Protein AF-A0A239F6G4-F1 (afdb_monomer_lite)

Organism: NCBI:txid1610492

Foldseek 3Di:
DDPLDPPDWFLFQPDPVSVVVVVVVVVVSVVVVQKDWDDDVDDVQQPVLHDKTWIAGPPPRWIWIWHDDDDVRGTTIHTPVVSSVSSVVVVVVVVVVVVVVVVVVVVVVVVVVVVVVVVVD

Structure (mmCIF, N/CA/C/O backbone):
data_AF-A0A239F6G4-F1
#
_entry.id   AF-A0A239F6G4-F1
#
loop_
_atom_site.group_PDB
_atom_site.id
_atom_site.type_symbol
_atom_site.label_atom_id
_atom_site.label_alt_id
_atom_site.label_comp_id
_atom_site.label_asym_id
_atom_site.label_entity_id
_atom_site.label_seq_id
_atom_site.pdbx_PDB_ins_code
_atom_site.Cartn_x
_atom_site.Cartn_y
_atom_site.Cartn_z
_atom_site.occupancy
_atom_site.B_iso_or_equiv
_atom_site.auth_seq_id
_atom_site.auth_comp_id
_atom_site.auth_asym_id
_atom_site.auth_atom_id
_atom_site.pdbx_PDB_model_num
ATOM 1 N N . MET A 1 1 ? -0.943 -13.081 16.280 1.00 58.16 1 MET A N 1
ATOM 2 C CA . MET A 1 1 ? -2.009 -12.532 15.409 1.00 58.16 1 MET A CA 1
ATOM 3 C C . MET A 1 1 ? -3.093 -11.928 16.298 1.00 58.16 1 MET A C 1
ATOM 5 O O . MET A 1 1 ? -3.631 -12.641 17.131 1.00 58.16 1 MET A O 1
ATOM 9 N N . CYS A 1 2 ? -3.349 -10.617 16.212 1.00 75.12 2 CYS A N 1
ATOM 10 C CA . CYS A 1 2 ? -4.294 -9.909 17.093 1.00 75.12 2 CYS A CA 1
ATOM 11 C C . CYS A 1 2 ? -5.731 -9.978 16.557 1.00 75.12 2 CYS A C 1
ATOM 13 O O . CYS A 1 2 ? -5.999 -9.405 15.502 1.00 75.12 2 CYS A O 1
ATOM 15 N N . GLN A 1 3 ? -6.661 -10.644 17.248 1.00 77.06 3 GLN A N 1
ATOM 16 C CA . GLN A 1 3 ? -8.046 -10.836 16.771 1.00 77.06 3 GLN A CA 1
ATOM 17 C C . GLN A 1 3 ? -8.816 -9.523 16.534 1.00 77.06 3 GLN A C 1
ATOM 19 O O . GLN A 1 3 ? -9.751 -9.486 15.739 1.00 77.06 3 GLN A O 1
ATOM 24 N N . HIS A 1 4 ? -8.388 -8.427 17.162 1.00 77.00 4 HIS A N 1
ATOM 25 C CA . HIS A 1 4 ? -8.989 -7.105 16.977 1.00 77.00 4 HIS A CA 1
ATOM 26 C C . HIS A 1 4 ? -8.508 -6.390 15.705 1.00 77.00 4 HIS A C 1
ATOM 28 O O . HIS A 1 4 ? -9.184 -5.486 15.207 1.00 77.00 4 HIS A O 1
ATOM 34 N N . CYS A 1 5 ? -7.377 -6.811 15.129 1.00 80.44 5 CYS A N 1
ATOM 35 C CA . CYS A 1 5 ? -6.897 -6.256 13.870 1.00 80.44 5 CYS A CA 1
ATOM 36 C C . CYS A 1 5 ? -7.728 -6.752 12.686 1.00 80.44 5 CYS A C 1
ATOM 38 O O . CYS A 1 5 ? -8.159 -7.902 12.640 1.00 80.44 5 CYS A O 1
ATOM 40 N N . ILE A 1 6 ? -7.903 -5.908 11.671 1.00 78.12 6 ILE A N 1
ATOM 41 C CA . ILE A 1 6 ? -8.286 -6.374 10.339 1.00 78.12 6 ILE A CA 1
ATOM 42 C C . ILE A 1 6 ? -7.052 -7.054 9.737 1.00 78.12 6 ILE A C 1
ATOM 44 O O . ILE A 1 6 ? -6.228 -6.425 9.084 1.00 78.12 6 ILE A O 1
ATOM 48 N N . GLN A 1 7 ? -6.891 -8.348 10.022 1.00 67.38 7 GLN A N 1
ATOM 49 C CA . GLN A 1 7 ? -5.731 -9.158 9.630 1.00 67.38 7 GLN A CA 1
ATOM 50 C C . GLN A 1 7 ? -5.751 -9.538 8.140 1.00 67.38 7 GLN A C 1
ATOM 52 O O . GLN A 1 7 ? -5.626 -10.704 7.772 1.00 67.38 7 GLN A O 1
ATOM 57 N N . LYS A 1 8 ? -5.934 -8.562 7.255 1.00 76.56 8 LYS A N 1
ATOM 58 C CA . LYS A 1 8 ? -5.785 -8.760 5.815 1.00 76.56 8 LYS A CA 1
ATOM 59 C C . LYS A 1 8 ? -4.672 -7.853 5.328 1.00 76.56 8 LYS A C 1
ATOM 61 O O . LYS A 1 8 ? -4.841 -6.642 5.265 1.00 76.56 8 LYS A O 1
ATOM 66 N N . HIS A 1 9 ? -3.537 -8.454 4.977 1.00 89.69 9 HIS A N 1
ATOM 67 C CA . HIS A 1 9 ? -2.526 -7.767 4.184 1.00 89.69 9 HIS A CA 1
ATOM 68 C C . HIS A 1 9 ? -3.101 -7.561 2.787 1.00 89.69 9 HIS A C 1
ATOM 70 O O . HIS A 1 9 ? -3.279 -8.514 2.028 1.00 89.69 9 HIS A O 1
ATOM 76 N N . ILE A 1 10 ? -3.416 -6.317 2.453 1.00 92.69 10 ILE A N 1
ATOM 77 C CA . ILE A 1 10 ? -3.958 -5.955 1.151 1.00 92.69 10 ILE A CA 1
ATOM 78 C C . ILE A 1 10 ? -2.860 -5.211 0.414 1.00 92.69 10 ILE A C 1
ATOM 80 O O . ILE A 1 10 ? -2.708 -4.013 0.581 1.00 92.69 10 ILE A O 1
ATOM 84 N N . TYR A 1 11 ? -2.086 -5.904 -0.417 1.00 90.69 11 TYR A N 1
ATOM 85 C CA . TYR A 1 11 ? -1.042 -5.262 -1.231 1.00 90.69 11 TYR A CA 1
ATOM 86 C C . TYR A 1 11 ? -1.608 -4.426 -2.390 1.00 90.69 11 TYR A C 1
ATOM 88 O O . TYR A 1 11 ? -0.915 -3.564 -2.933 1.00 90.69 11 TYR A O 1
ATOM 96 N N . LYS A 1 12 ? -2.845 -4.723 -2.808 1.00 91.38 12 LYS A N 1
ATOM 97 C CA . LYS A 1 12 ? -3.537 -4.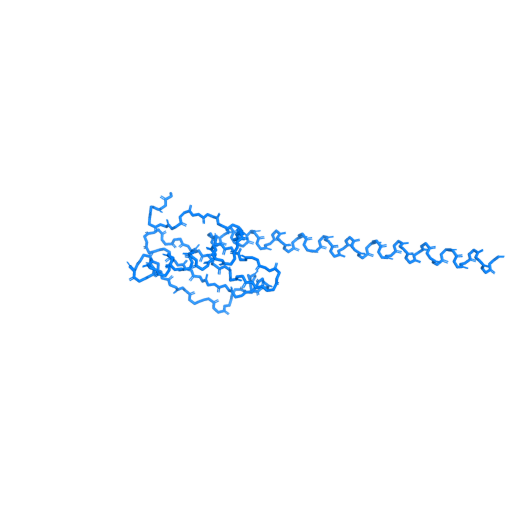069 -3.920 1.00 91.38 12 LYS A CA 1
ATOM 98 C C . LYS A 1 12 ? -5.044 -4.265 -3.783 1.00 91.38 12 LYS A C 1
ATOM 100 O O . LYS A 1 12 ? -5.494 -5.410 -3.721 1.00 91.38 12 LYS A O 1
ATOM 105 N N . PHE A 1 13 ? -5.824 -3.189 -3.804 1.00 92.06 13 PHE A N 1
ATOM 106 C CA . PHE A 1 13 ? -7.280 -3.308 -3.928 1.00 92.06 13 PHE A CA 1
ATOM 107 C C . PHE A 1 13 ? -7.655 -3.718 -5.361 1.00 92.06 13 PHE A C 1
ATOM 109 O O . PHE A 1 13 ? -7.022 -3.283 -6.335 1.00 92.06 13 PHE A O 1
ATOM 116 N N . LYS A 1 14 ? -8.647 -4.607 -5.523 1.00 91.31 14 LYS A N 1
ATOM 117 C CA . LYS A 1 14 ? -9.025 -5.082 -6.866 1.00 91.31 14 LYS A CA 1
ATOM 118 C C . LYS A 1 14 ? -9.780 -3.998 -7.623 1.00 91.31 14 LYS A C 1
ATOM 120 O O . LYS A 1 14 ? -9.488 -3.785 -8.801 1.00 91.31 14 LYS A O 1
ATOM 125 N N . SER A 1 15 ? -10.675 -3.305 -6.925 1.00 91.12 15 SER A N 1
ATOM 126 C CA . SER A 1 15 ? -11.537 -2.243 -7.432 1.00 91.12 15 SER A CA 1
ATOM 127 C C . SER A 1 15 ? -11.551 -1.040 -6.475 1.00 91.12 15 SER A C 1
ATOM 129 O O . SER A 1 15 ? -11.066 -1.127 -5.346 1.00 91.12 15 SER A O 1
ATOM 131 N N . HIS A 1 16 ? -12.110 0.086 -6.925 1.00 89.38 16 HIS A N 1
ATOM 132 C CA . HIS A 1 16 ? -12.372 1.233 -6.050 1.00 89.38 16 HIS A CA 1
ATOM 133 C C . HIS A 1 16 ? -13.435 0.902 -4.988 1.00 89.38 16 HIS A C 1
ATOM 135 O O . HIS A 1 16 ? -13.267 1.245 -3.824 1.00 89.38 16 HIS A O 1
ATOM 141 N N . GLN A 1 17 ? -14.460 0.135 -5.364 1.00 92.50 17 GLN A N 1
ATOM 142 C CA . GLN A 1 17 ? -15.518 -0.312 -4.458 1.00 92.50 17 GLN A CA 1
ATOM 143 C C . GLN A 1 17 ? -14.980 -1.190 -3.316 1.00 92.50 17 GLN A C 1
ATOM 145 O O . GLN A 1 17 ? -15.426 -1.065 -2.176 1.00 92.50 17 GLN A O 1
ATOM 150 N N . ASP A 1 18 ? -13.983 -2.039 -3.591 1.00 91.81 18 ASP A N 1
ATOM 151 C CA . ASP A 1 18 ? -13.306 -2.842 -2.564 1.00 91.81 18 ASP A CA 1
ATOM 152 C C . ASP A 1 18 ? -12.599 -1.944 -1.540 1.00 91.81 18 ASP A C 1
ATOM 154 O O . ASP A 1 18 ? -12.592 -2.247 -0.348 1.00 91.81 18 ASP A O 1
ATOM 158 N N . PHE A 1 19 ? -11.989 -0.851 -2.009 1.00 92.62 19 PHE A N 1
ATOM 159 C CA . PHE A 1 19 ? -11.323 0.122 -1.149 1.00 92.62 19 PHE A CA 1
ATOM 160 C C . PHE A 1 19 ? -12.328 0.879 -0.279 1.00 92.62 19 PHE A C 1
ATOM 162 O O . PHE A 1 19 ? -12.116 0.969 0.926 1.00 92.62 19 PHE A O 1
ATOM 169 N N . GLU A 1 20 ? -13.428 1.372 -0.850 1.00 92.19 20 GLU A N 1
ATOM 170 C CA . GLU A 1 20 ? -14.465 2.074 -0.081 1.00 92.19 20 GLU A CA 1
ATOM 171 C C . GLU A 1 20 ? -15.112 1.161 0.963 1.00 92.19 20 GLU A C 1
ATOM 173 O O . GLU A 1 20 ? -15.210 1.524 2.133 1.00 92.19 20 GLU A O 1
ATOM 178 N N . SER A 1 21 ? -15.462 -0.068 0.574 1.00 93.12 21 SER A N 1
ATOM 179 C CA . SER A 1 21 ? -16.037 -1.062 1.491 1.00 93.12 21 SER A CA 1
ATOM 180 C C . SER A 1 21 ? -15.084 -1.372 2.649 1.00 93.12 21 SER A C 1
ATOM 182 O O . SER A 1 21 ? -15.501 -1.490 3.801 1.00 93.12 21 SER A O 1
ATOM 184 N N . PHE A 1 22 ? -13.784 -1.471 2.358 1.00 93.44 22 PHE A N 1
ATOM 185 C CA . PHE A 1 22 ? -12.756 -1.635 3.379 1.00 93.44 22 PHE A CA 1
ATOM 186 C C . PHE A 1 22 ? -12.613 -0.393 4.270 1.00 93.44 22 PHE A C 1
ATOM 188 O O . PHE A 1 22 ? -12.477 -0.529 5.485 1.00 93.44 22 PHE A O 1
ATOM 195 N N . GLY A 1 23 ? -12.651 0.804 3.681 1.00 91.19 23 GLY A N 1
ATOM 196 C CA . GLY A 1 23 ? -12.593 2.079 4.392 1.00 91.19 23 GLY A CA 1
ATOM 197 C C . GLY A 1 23 ? -13.727 2.223 5.403 1.00 91.19 23 GLY A C 1
ATOM 198 O O . GLY A 1 23 ? -13.461 2.540 6.559 1.00 91.19 23 GLY A O 1
ATOM 199 N N . ASN A 1 24 ? -14.953 1.877 5.005 1.00 92.44 24 ASN A N 1
ATOM 200 C CA . ASN A 1 24 ? -16.125 1.882 5.882 1.00 92.44 24 ASN A CA 1
ATOM 201 C C . ASN A 1 24 ? -15.944 0.916 7.065 1.00 92.44 24 ASN A C 1
ATOM 203 O O . ASN A 1 24 ? -16.096 1.313 8.219 1.00 92.44 24 ASN A O 1
ATOM 207 N N . ALA A 1 25 ? -15.505 -0.321 6.805 1.00 91.56 25 ALA A N 1
ATOM 208 C CA . ALA A 1 25 ? -15.242 -1.302 7.863 1.00 91.56 25 ALA A CA 1
ATOM 209 C C . ALA A 1 25 ? -14.114 -0.860 8.818 1.00 91.56 25 ALA A C 1
ATOM 211 O O . ALA A 1 25 ? -14.161 -1.113 10.024 1.00 91.56 25 ALA A O 1
ATOM 212 N N . LEU A 1 26 ? -13.077 -0.196 8.299 1.00 90.81 26 LEU A N 1
ATOM 213 C CA . LEU A 1 26 ? -12.000 0.353 9.121 1.00 90.81 26 LEU A CA 1
ATOM 214 C C . LEU A 1 26 ? -12.492 1.538 9.963 1.00 90.81 26 LEU A C 1
ATOM 216 O O . LEU A 1 26 ? -12.128 1.649 11.133 1.00 90.81 26 LEU A O 1
ATOM 220 N N . GLN A 1 27 ? -13.344 2.391 9.395 1.00 90.88 27 GLN A N 1
ATOM 221 C CA . GLN A 1 27 ? -13.947 3.525 10.087 1.00 90.88 27 GLN A CA 1
ATOM 222 C C . GLN A 1 27 ? -14.849 3.076 11.240 1.00 90.88 27 GLN A C 1
ATOM 224 O O . GLN A 1 27 ? -14.715 3.608 12.340 1.00 90.88 27 GLN A O 1
ATOM 229 N N . GLU A 1 28 ? -15.694 2.062 11.044 1.00 91.69 28 GLU A N 1
ATOM 230 C CA . GLU A 1 28 ? -16.491 1.459 12.124 1.00 91.69 28 GLU A CA 1
ATOM 231 C C . GLU A 1 28 ? -15.602 0.998 13.285 1.00 91.69 28 GLU A C 1
ATOM 233 O O . GLU A 1 28 ? -15.888 1.254 14.459 1.00 91.69 28 GLU A O 1
ATOM 238 N N . LYS A 1 29 ? -14.452 0.392 12.970 1.00 89.56 29 LYS A N 1
ATOM 239 C CA . LYS A 1 29 ? -13.488 -0.003 13.996 1.00 89.56 29 LYS A CA 1
ATOM 240 C C . LYS A 1 29 ? -12.827 1.182 14.701 1.00 89.56 29 LYS A C 1
ATOM 242 O O . LYS A 1 29 ? -12.593 1.094 15.907 1.00 89.56 29 LYS A O 1
ATOM 247 N N . CYS A 1 30 ? -12.555 2.280 14.002 1.00 89.00 30 CYS A N 1
ATOM 248 C CA . CYS A 1 30 ? -12.101 3.520 14.632 1.00 89.00 30 CYS A CA 1
ATOM 249 C C . CYS A 1 30 ? -13.161 4.085 15.592 1.00 89.00 30 CYS A C 1
ATOM 251 O O . CYS A 1 30 ? -12.823 4.434 16.719 1.00 89.00 30 CYS A O 1
ATOM 253 N N . ILE A 1 31 ? -14.438 4.105 15.190 1.00 91.62 31 ILE A N 1
ATOM 254 C CA . ILE A 1 31 ? -15.555 4.573 16.033 1.00 91.62 31 ILE A CA 1
ATOM 255 C C . ILE A 1 31 ? -15.684 3.701 17.291 1.00 91.62 31 ILE A C 1
ATOM 257 O O . ILE A 1 31 ? -15.847 4.216 18.392 1.00 91.62 31 ILE A O 1
ATOM 261 N N . SER A 1 32 ? -15.516 2.383 17.153 1.00 90.56 32 SER A N 1
ATOM 262 C CA . SER A 1 32 ? -15.499 1.434 18.280 1.00 90.56 32 SER A CA 1
ATOM 263 C C . SER A 1 32 ? -14.229 1.491 19.151 1.00 90.56 32 SER A C 1
ATOM 265 O O . SER A 1 32 ? -14.023 0.629 20.004 1.00 90.56 32 SER A O 1
ATOM 267 N N . ASN A 1 33 ? -13.350 2.476 18.930 1.00 89.25 33 ASN A N 1
ATOM 268 C CA . ASN A 1 33 ? -12.099 2.687 19.658 1.00 89.25 33 ASN A CA 1
ATOM 269 C C . ASN A 1 33 ? -11.089 1.519 19.555 1.00 89.25 33 ASN A C 1
ATOM 271 O O . ASN A 1 33 ? -10.165 1.398 20.363 1.00 89.25 33 ASN A O 1
ATOM 275 N N . GLN A 1 34 ? -11.224 0.653 18.542 1.00 89.62 34 GLN A N 1
ATOM 276 C CA . GLN A 1 34 ? -10.269 -0.432 18.271 1.00 89.62 34 GLN A CA 1
ATOM 277 C C . GLN A 1 34 ? -9.014 0.065 17.546 1.00 89.62 34 GLN A C 1
ATOM 279 O O . GLN A 1 34 ? -7.951 -0.558 17.650 1.00 89.62 34 GLN A O 1
ATOM 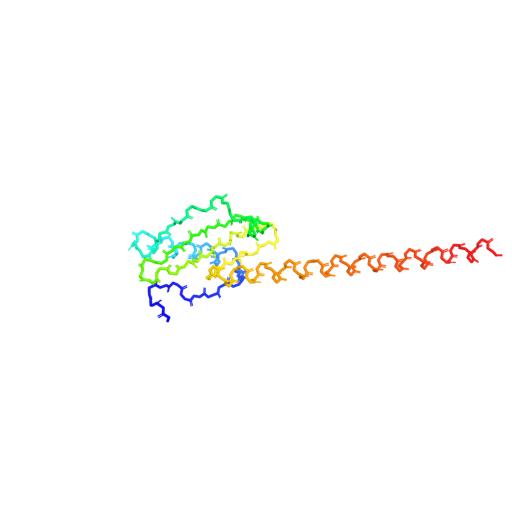284 N N . TYR A 1 35 ? -9.131 1.182 16.828 1.00 90.50 35 TYR A N 1
ATOM 285 C CA . TYR A 1 35 ? -8.044 1.827 16.105 1.00 90.50 35 TYR A CA 1
ATOM 286 C C . TYR A 1 35 ? -7.985 3.319 16.414 1.00 90.50 35 TYR A C 1
ATOM 288 O O . TYR A 1 35 ? -9.014 3.981 16.502 1.00 90.50 35 TYR A O 1
ATOM 296 N N . THR A 1 36 ? -6.768 3.847 16.497 1.00 91.00 36 THR A N 1
ATOM 297 C CA . THR A 1 36 ? -6.505 5.284 16.596 1.00 91.00 36 THR A CA 1
ATOM 298 C C . THR A 1 36 ? -5.782 5.749 15.340 1.00 91.00 36 THR A C 1
ATOM 300 O O . THR A 1 36 ? -4.805 5.125 14.917 1.00 91.00 36 THR A O 1
ATOM 303 N N . ILE A 1 37 ? -6.254 6.844 14.746 1.00 89.12 37 ILE A N 1
ATOM 304 C CA . ILE A 1 37 ? -5.582 7.493 13.617 1.00 89.12 37 ILE A CA 1
ATOM 305 C C . ILE A 1 37 ? -4.356 8.226 14.161 1.00 89.12 37 ILE A C 1
ATOM 307 O O . ILE A 1 37 ? -4.458 8.991 15.118 1.00 89.12 37 ILE A O 1
ATOM 311 N N . ILE A 1 38 ? -3.193 7.967 13.570 1.00 89.12 38 ILE A N 1
ATOM 312 C CA . ILE A 1 38 ? -1.959 8.680 13.889 1.00 89.12 38 ILE A CA 1
ATOM 313 C C . ILE A 1 38 ? -1.705 9.677 12.767 1.00 89.12 38 ILE A C 1
ATOM 315 O O . ILE A 1 38 ? -1.578 9.283 11.608 1.00 89.12 38 ILE A O 1
ATOM 319 N N . ASP A 1 39 ? -1.561 10.951 13.118 1.00 74.31 39 ASP A N 1
ATOM 320 C CA . ASP A 1 39 ? -0.997 11.915 12.185 1.00 74.31 39 ASP A CA 1
ATOM 321 C C . ASP A 1 39 ? 0.530 11.754 12.156 1.00 74.31 39 ASP A C 1
ATOM 323 O O . ASP A 1 39 ? 1.228 11.922 13.159 1.00 74.31 39 ASP A O 1
ATOM 327 N N . ARG A 1 40 ? 1.056 11.365 10.997 1.00 70.56 40 ARG A N 1
ATOM 328 C CA . ARG A 1 40 ? 2.491 11.360 10.716 1.00 70.56 40 ARG A CA 1
ATOM 329 C C . ARG A 1 40 ? 2.723 12.242 9.508 1.00 70.56 40 ARG A C 1
ATOM 331 O O . ARG A 1 40 ? 2.879 11.761 8.388 1.00 70.56 40 ARG A O 1
ATOM 338 N N . GLN A 1 41 ? 2.832 13.535 9.772 1.00 55.12 41 GLN A N 1
ATOM 339 C CA . GLN A 1 41 ? 3.090 14.549 8.753 1.00 55.12 41 GLN A CA 1
ATOM 340 C C . GLN A 1 41 ? 4.458 14.407 8.055 1.00 55.12 41 GLN A C 1
ATOM 342 O O . GLN A 1 41 ? 4.744 15.173 7.144 1.00 55.12 41 GLN A O 1
ATOM 347 N N . ASN A 1 42 ? 5.335 13.467 8.449 1.00 48.53 42 ASN A N 1
ATOM 348 C CA . ASN A 1 42 ? 6.750 13.574 8.076 1.00 48.53 42 ASN A CA 1
ATOM 349 C C . ASN A 1 42 ? 7.553 12.257 7.957 1.00 48.53 42 ASN A C 1
ATOM 351 O O . ASN A 1 42 ? 8.688 12.171 8.420 1.00 48.53 42 ASN A O 1
ATOM 355 N N . LYS A 1 43 ? 7.011 11.202 7.328 1.00 53.41 43 LYS A N 1
ATOM 356 C CA . LYS A 1 43 ? 7.835 10.058 6.870 1.00 53.41 43 LYS A CA 1
ATOM 357 C C . LYS A 1 43 ? 7.962 10.061 5.342 1.00 53.41 43 LYS A C 1
ATOM 359 O O . LYS A 1 43 ? 7.186 9.424 4.631 1.00 53.41 43 LYS A O 1
ATOM 364 N N . GLY A 1 44 ? 8.982 10.765 4.844 1.00 48.41 44 GLY A N 1
ATOM 365 C CA . GLY A 1 44 ? 9.293 10.983 3.419 1.00 48.41 44 GLY A CA 1
ATOM 366 C C . GLY A 1 44 ? 9.603 9.737 2.567 1.00 48.41 44 GLY A C 1
ATOM 367 O O . GLY A 1 44 ? 9.978 9.858 1.402 1.00 48.41 44 GLY A O 1
ATOM 368 N N . SER A 1 45 ? 9.450 8.521 3.096 1.00 52.62 45 SER A N 1
ATOM 369 C CA . SER A 1 45 ? 9.651 7.271 2.352 1.00 52.62 45 SER A CA 1
ATOM 370 C C . SER A 1 45 ? 8.366 6.674 1.766 1.00 52.62 45 SER A C 1
ATOM 372 O O . SER A 1 45 ? 8.459 5.877 0.838 1.00 52.62 45 SER A O 1
ATOM 374 N N . ILE A 1 46 ? 7.177 7.057 2.235 1.00 57.38 46 ILE A N 1
ATOM 375 C CA . ILE A 1 46 ? 5.907 6.469 1.758 1.00 57.38 46 ILE A CA 1
ATOM 376 C C . ILE A 1 46 ? 5.112 7.464 0.885 1.00 57.38 46 ILE A C 1
ATOM 378 O O . ILE A 1 46 ? 4.340 7.053 0.022 1.00 57.38 46 ILE A O 1
ATOM 382 N N . SER A 1 47 ? 5.384 8.766 1.011 1.00 53.50 47 SER A N 1
ATOM 383 C CA . SER A 1 47 ? 4.642 9.865 0.365 1.00 53.50 47 SER A CA 1
ATOM 384 C C . SER A 1 47 ? 4.659 9.882 -1.170 1.00 53.50 47 SER A C 1
ATOM 386 O O . SER A 1 47 ? 3.789 10.491 -1.783 1.00 53.50 47 SER A O 1
ATOM 388 N N . LEU A 1 48 ? 5.616 9.205 -1.813 1.00 54.34 48 LEU A N 1
ATOM 389 C CA . LEU A 1 48 ? 5.746 9.198 -3.278 1.00 54.34 48 LEU A CA 1
ATOM 390 C C . LEU A 1 48 ? 4.619 8.437 -4.003 1.00 54.34 48 LEU A C 1
ATOM 392 O O . LEU A 1 48 ? 4.412 8.674 -5.187 1.00 54.34 48 LEU A O 1
ATOM 396 N N . LEU A 1 49 ? 3.895 7.542 -3.319 1.00 56.97 49 LEU A N 1
ATOM 397 C CA . LEU A 1 49 ? 2.817 6.728 -3.910 1.00 56.97 49 LEU A CA 1
ATOM 398 C C . LEU A 1 49 ? 1.403 7.262 -3.616 1.00 56.97 49 LEU A C 1
ATOM 400 O O . LEU A 1 49 ? 0.421 6.613 -3.966 1.00 56.97 49 LEU A O 1
ATOM 404 N N . GLY A 1 50 ? 1.291 8.447 -3.008 1.00 62.31 50 GLY A N 1
ATOM 405 C CA . GLY A 1 50 ? 0.018 9.103 -2.707 1.00 62.31 50 GLY A CA 1
ATOM 406 C C . GLY A 1 50 ? -0.242 9.298 -1.213 1.00 62.31 50 GLY A C 1
ATOM 407 O O . GLY A 1 50 ? 0.594 8.989 -0.359 1.00 62.31 50 GLY A O 1
ATOM 408 N N . SER A 1 51 ? -1.423 9.832 -0.902 1.00 77.88 51 SER A N 1
ATOM 409 C CA . SER A 1 51 ? -1.869 10.099 0.465 1.00 77.88 51 SER A CA 1
ATOM 410 C C . SER A 1 51 ? -1.934 8.800 1.266 1.00 77.88 51 SER A C 1
ATOM 412 O O . SER A 1 51 ? -2.580 7.835 0.851 1.00 77.88 51 SER A O 1
ATOM 414 N N . CYS A 1 52 ? -1.257 8.767 2.413 1.00 86.00 52 CYS A N 1
ATOM 415 C CA . CYS A 1 52 ? -1.263 7.617 3.309 1.00 86.00 52 CYS A CA 1
ATOM 416 C C . CYS A 1 52 ? -1.817 8.011 4.673 1.00 86.00 52 CYS A C 1
ATOM 418 O O . CYS A 1 52 ? -1.471 9.057 5.215 1.00 86.00 52 CYS A O 1
ATOM 420 N N . LEU A 1 53 ? -2.660 7.144 5.220 1.00 88.81 53 LEU A N 1
ATOM 421 C CA . LEU A 1 53 ? -3.258 7.271 6.540 1.00 88.81 53 LEU A CA 1
ATOM 422 C C . LEU A 1 53 ? -2.657 6.199 7.448 1.00 88.81 53 LEU A C 1
ATOM 424 O O . LEU A 1 53 ? -2.543 5.032 7.060 1.00 88.81 53 LEU A O 1
ATOM 428 N N . PHE A 1 54 ? -2.260 6.597 8.652 1.00 90.44 54 PHE A N 1
ATOM 429 C CA . PHE A 1 54 ? -1.655 5.701 9.628 1.00 90.44 54 PHE A CA 1
ATOM 430 C C . PHE A 1 54 ? -2.668 5.371 10.717 1.00 90.44 54 PHE A C 1
ATOM 432 O O . PHE A 1 54 ? -3.317 6.250 11.280 1.00 90.44 54 PHE A O 1
ATOM 439 N N . TYR A 1 55 ? -2.771 4.090 11.036 1.00 90.62 55 TYR A N 1
ATOM 440 C CA . TYR A 1 55 ? -3.684 3.564 12.036 1.00 90.62 55 TYR A CA 1
ATOM 441 C C . TYR A 1 55 ? -2.895 2.750 13.049 1.00 90.62 55 TYR A C 1
ATOM 443 O O . TYR A 1 55 ? -1.996 1.998 12.686 1.00 90.62 55 TYR A O 1
ATOM 451 N N . LYS A 1 56 ? -3.246 2.849 14.325 1.00 91.88 56 LYS A N 1
ATOM 452 C CA . LYS A 1 56 ? -2.687 2.011 15.385 1.00 91.88 56 LYS A CA 1
ATOM 453 C C . LYS A 1 56 ? -3.785 1.177 15.998 1.00 91.88 56 LYS A C 1
ATOM 455 O O . LYS A 1 56 ? -4.778 1.729 16.457 1.00 91.88 56 LYS A O 1
ATOM 460 N N . CYS A 1 57 ? -3.601 -0.137 16.035 1.00 90.94 57 CYS A N 1
ATOM 461 C CA . CYS A 1 57 ? -4.512 -0.996 16.774 1.00 90.94 57 CYS A CA 1
ATOM 462 C C . CYS A 1 57 ? -4.327 -0.760 18.277 1.00 90.94 57 CYS A C 1
ATOM 464 O O . CYS A 1 57 ? -3.213 -0.847 18.798 1.00 90.94 57 CYS A O 1
ATOM 466 N N . ASN A 1 58 ? -5.413 -0.509 19.000 1.00 90.56 58 ASN A N 1
ATOM 467 C CA . ASN A 1 58 ? -5.342 -0.230 20.431 1.00 90.56 58 ASN A CA 1
ATOM 468 C C . ASN A 1 58 ? -5.061 -1.475 21.278 1.00 90.56 58 ASN A C 1
ATOM 470 O O . ASN A 1 58 ? -4.467 -1.332 22.348 1.00 90.56 58 ASN A O 1
ATOM 474 N N . ALA A 1 59 ? -5.388 -2.670 20.775 1.00 90.56 59 ALA A N 1
ATOM 475 C CA . ALA A 1 59 ? -5.157 -3.937 21.466 1.00 90.56 59 ALA A CA 1
ATOM 476 C C . ALA A 1 59 ? -3.690 -4.400 21.391 1.00 90.56 59 ALA A C 1
ATOM 478 O O . ALA A 1 59 ? -3.060 -4.609 22.420 1.00 90.56 59 ALA A O 1
ATOM 479 N N . CYS A 1 60 ? -3.113 -4.519 20.188 1.00 89.62 60 CYS A N 1
ATOM 480 C CA . CYS A 1 60 ? -1.736 -5.014 20.009 1.00 89.62 60 CYS A CA 1
ATOM 481 C C . CYS A 1 60 ? -0.691 -3.918 19.768 1.00 89.62 60 CYS A C 1
ATOM 483 O O . CYS A 1 60 ? 0.487 -4.226 19.614 1.00 89.62 60 CYS A O 1
ATOM 485 N N . LYS A 1 61 ? -1.110 -2.648 19.697 1.00 90.06 61 LYS A N 1
ATOM 486 C CA . LYS A 1 61 ? -0.256 -1.476 19.426 1.00 90.06 61 LYS A CA 1
ATOM 487 C C . LYS A 1 61 ? 0.451 -1.485 18.063 1.00 90.06 61 LYS A C 1
ATOM 489 O O . LYS A 1 61 ? 1.233 -0.572 17.798 1.00 90.06 61 LYS A O 1
ATOM 494 N N . GLU A 1 62 ? 0.141 -2.449 17.198 1.00 90.25 62 GLU A N 1
ATOM 495 C CA . GLU A 1 62 ? 0.671 -2.544 15.840 1.00 90.25 62 GLU A CA 1
ATOM 496 C C . GLU A 1 62 ? 0.187 -1.378 14.974 1.00 90.25 62 GLU A C 1
ATOM 498 O O . GLU A 1 62 ? -0.975 -0.962 15.058 1.00 90.25 62 GLU A O 1
ATOM 503 N N . GLN A 1 63 ? 1.093 -0.854 14.147 1.00 91.19 63 GLN A N 1
ATOM 504 C CA . GLN A 1 63 ? 0.823 0.246 13.231 1.00 91.19 63 GLN A CA 1
ATOM 505 C C . GLN A 1 63 ? 0.579 -0.279 11.824 1.00 91.19 63 GLN A C 1
ATOM 507 O O . GLN A 1 63 ? 1.316 -1.121 11.310 1.00 91.19 63 GLN A O 1
ATOM 512 N N . TRP A 1 64 ? -0.452 0.267 11.207 1.00 91.88 64 TRP A N 1
ATOM 513 C CA . TRP A 1 64 ? -0.958 -0.088 9.900 1.00 91.88 64 TRP A CA 1
ATOM 514 C C . TRP A 1 64 ? -0.994 1.154 9.026 1.00 91.88 64 TRP A C 1
ATOM 516 O O . TRP A 1 64 ? -1.271 2.259 9.491 1.00 91.88 64 TRP A O 1
ATOM 526 N N . VAL A 1 65 ? -0.711 0.958 7.750 1.00 91.69 65 VAL A N 1
ATOM 527 C CA . VAL A 1 65 ? -0.635 2.015 6.752 1.00 91.69 65 VAL A CA 1
ATOM 528 C C . VAL A 1 65 ? -1.661 1.709 5.681 1.00 91.69 65 VAL A C 1
ATOM 530 O O . VAL A 1 65 ? -1.603 0.654 5.047 1.00 91.69 65 VAL A O 1
ATOM 533 N N . LEU A 1 66 ? -2.585 2.642 5.484 1.00 91.50 66 LEU A N 1
ATOM 534 C CA . LEU A 1 66 ? -3.517 2.650 4.369 1.00 91.50 66 LEU A CA 1
ATOM 535 C C . LEU A 1 66 ? -3.013 3.644 3.329 1.00 91.50 66 LEU A C 1
ATOM 537 O O . LEU A 1 66 ? -2.937 4.840 3.598 1.00 91.50 66 LEU A O 1
ATOM 541 N N . SER A 1 67 ? -2.691 3.160 2.140 1.00 90.31 67 SER A N 1
ATOM 542 C CA . SER A 1 67 ? -2.399 4.005 0.990 1.00 90.31 67 SER A CA 1
ATOM 543 C C . SER A 1 67 ? -3.666 4.188 0.162 1.00 90.31 67 SER A C 1
ATOM 545 O O . SER A 1 67 ? -4.284 3.200 -0.246 1.00 90.31 67 SER A O 1
ATOM 547 N N . VAL A 1 68 ? -4.054 5.442 -0.072 1.00 88.38 68 VAL A N 1
ATOM 548 C CA . VAL A 1 68 ? -5.275 5.796 -0.803 1.00 88.38 68 VAL A CA 1
ATOM 549 C C . VAL A 1 68 ? -5.056 5.586 -2.311 1.00 88.38 68 VAL A C 1
ATOM 551 O O . VAL A 1 68 ? -4.040 6.044 -2.841 1.00 88.38 68 VAL A O 1
ATOM 554 N N . PRO A 1 69 ? -5.970 4.900 -3.026 1.00 87.25 69 PRO A N 1
ATOM 555 C CA . PRO A 1 69 ? -5.910 4.777 -4.478 1.00 87.25 69 PRO A CA 1
ATOM 556 C C . PRO A 1 69 ? -5.875 6.145 -5.175 1.00 87.25 69 PRO A C 1
ATOM 558 O O . PRO A 1 69 ? -6.540 7.089 -4.759 1.00 87.25 69 PRO A O 1
A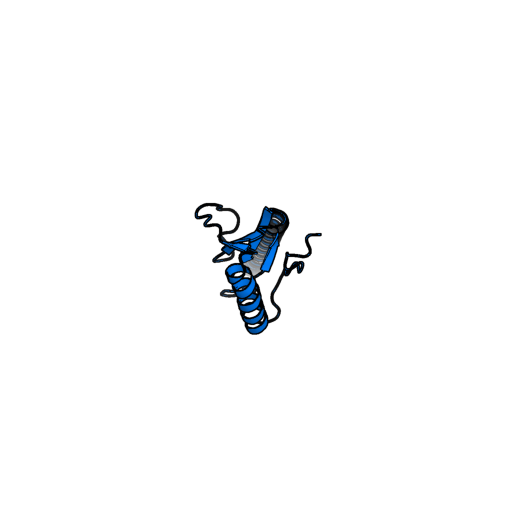TOM 561 N N . GLY A 1 70 ? -5.125 6.241 -6.271 1.00 83.12 70 GLY A N 1
ATOM 562 C CA . GLY A 1 70 ? -4.940 7.463 -7.055 1.00 83.12 70 GLY A CA 1
ATOM 563 C C . GLY A 1 70 ? -4.640 7.157 -8.524 1.00 83.12 70 GLY A C 1
ATOM 564 O O . GLY A 1 70 ? -4.823 6.028 -8.982 1.00 83.12 70 GLY A O 1
ATOM 565 N N . LYS A 1 71 ? -4.166 8.146 -9.295 1.00 77.12 71 LYS A N 1
ATOM 566 C CA . LYS A 1 71 ? -3.875 7.981 -10.735 1.00 77.12 71 LYS A CA 1
ATOM 567 C C . LYS A 1 71 ? -2.878 6.835 -10.976 1.00 77.12 71 LYS A C 1
ATOM 569 O O . LYS A 1 71 ? -1.691 6.977 -10.715 1.00 77.12 71 LYS A O 1
ATOM 574 N N . GLY A 1 72 ? -3.373 5.694 -11.466 1.00 77.44 72 GLY A N 1
ATOM 575 C CA . GLY A 1 72 ? -2.573 4.488 -11.738 1.00 77.44 72 GLY A CA 1
ATOM 576 C C . GLY A 1 72 ? -2.190 3.660 -10.503 1.00 77.44 72 GLY A C 1
ATOM 577 O O . GLY A 1 72 ? -1.620 2.577 -10.642 1.00 77.44 72 GLY A O 1
ATOM 578 N N . TRP A 1 73 ? -2.552 4.114 -9.304 1.00 84.12 73 TRP A N 1
ATOM 579 C CA . TRP A 1 73 ? -2.217 3.478 -8.038 1.00 84.12 73 TRP A CA 1
ATOM 580 C C . TRP A 1 73 ? -3.464 2.902 -7.371 1.00 84.12 73 TRP A C 1
ATOM 582 O O . TRP A 1 73 ? -4.448 3.605 -7.166 1.00 84.12 73 TRP A O 1
ATOM 592 N N . ARG A 1 74 ? -3.440 1.614 -7.015 1.00 86.19 74 ARG A N 1
ATOM 593 C CA . ARG A 1 74 ? -4.623 0.934 -6.454 1.00 86.19 74 ARG A CA 1
ATOM 594 C C . ARG A 1 74 ? -4.684 0.920 -4.928 1.00 86.19 74 ARG A C 1
ATOM 596 O O . ARG A 1 74 ? -5.602 0.308 -4.402 1.00 86.19 74 ARG A O 1
ATOM 603 N N . GLY A 1 75 ? -3.741 1.552 -4.230 1.00 90.06 75 GLY A N 1
ATOM 604 C CA . GLY A 1 75 ? -3.699 1.547 -2.767 1.00 90.06 75 GLY A CA 1
ATOM 605 C C . GLY A 1 75 ? -3.311 0.199 -2.151 1.00 90.06 75 GLY A C 1
ATOM 606 O O . GLY A 1 75 ? -3.296 -0.839 -2.818 1.00 90.06 75 GLY A O 1
ATOM 607 N N . PHE A 1 76 ? -3.005 0.220 -0.855 1.00 92.50 76 PHE A N 1
ATOM 608 C CA . PHE A 1 76 ? -2.727 -0.967 -0.038 1.00 92.50 76 PHE A CA 1
ATOM 609 C C . PHE A 1 76 ? -3.128 -0.731 1.420 1.00 92.50 76 PHE A C 1
ATOM 611 O O . PHE A 1 76 ? -3.230 0.412 1.852 1.00 92.50 76 PHE A O 1
ATOM 618 N N . TYR A 1 77 ? -3.283 -1.808 2.185 1.00 93.38 77 TYR A N 1
ATOM 619 C CA . TYR A 1 77 ? -3.376 -1.798 3.642 1.00 93.38 77 TYR A CA 1
ATOM 620 C C . TYR A 1 77 ? -2.429 -2.850 4.217 1.00 93.38 77 TYR A C 1
ATOM 622 O O . TYR A 1 77 ? -2.628 -4.051 4.019 1.00 93.38 77 TYR A O 1
ATOM 630 N N . LEU A 1 78 ? -1.364 -2.404 4.879 1.00 93.25 78 LEU A N 1
ATOM 631 C CA . LEU A 1 78 ? -0.284 -3.269 5.358 1.00 93.25 78 LEU A CA 1
ATOM 632 C C . LEU A 1 78 ? 0.220 -2.796 6.726 1.00 93.25 78 LEU A C 1
ATOM 634 O O . LEU A 1 78 ? 0.151 -1.597 7.007 1.00 93.25 78 LEU A O 1
ATOM 638 N N . PRO A 1 79 ? 0.786 -3.689 7.556 1.00 92.19 79 PRO A N 1
ATOM 639 C CA . PRO A 1 79 ? 1.585 -3.270 8.699 1.00 92.19 79 PRO A CA 1
ATOM 640 C C . PRO A 1 79 ? 2.724 -2.361 8.240 1.00 92.19 79 PRO A C 1
ATOM 642 O O . PRO A 1 79 ? 3.264 -2.544 7.149 1.00 92.19 79 PRO A O 1
ATOM 645 N N . GLU A 1 80 ? 3.130 -1.415 9.079 1.00 89.19 80 GLU A N 1
ATOM 646 C CA . GLU A 1 80 ? 4.123 -0.394 8.727 1.00 89.19 80 GLU A CA 1
ATOM 647 C C . GLU A 1 80 ? 5.403 -0.973 8.110 1.00 89.19 80 GLU A C 1
ATOM 649 O O . GLU A 1 80 ? 5.815 -0.539 7.036 1.00 89.19 80 GLU A O 1
ATOM 654 N N . LYS A 1 81 ? 5.992 -2.001 8.733 1.00 89.06 81 LYS A N 1
ATOM 655 C CA . LYS A 1 81 ? 7.210 -2.648 8.217 1.00 89.06 81 LYS A CA 1
ATOM 656 C C . LYS A 1 81 ? 6.999 -3.234 6.819 1.00 89.06 81 LYS A C 1
ATOM 658 O O . LYS A 1 81 ? 7.798 -3.006 5.916 1.00 89.06 81 LYS A O 1
ATOM 663 N N . ALA A 1 82 ? 5.882 -3.931 6.616 1.00 91.25 82 ALA A N 1
ATOM 664 C CA . ALA A 1 82 ? 5.539 -4.509 5.321 1.00 91.25 82 ALA A CA 1
ATOM 665 C C . ALA A 1 82 ? 5.221 -3.429 4.271 1.00 91.25 82 ALA A C 1
ATOM 667 O O . ALA A 1 82 ? 5.528 -3.612 3.095 1.00 91.25 82 ALA A O 1
ATOM 668 N N . ALA A 1 83 ? 4.636 -2.297 4.676 1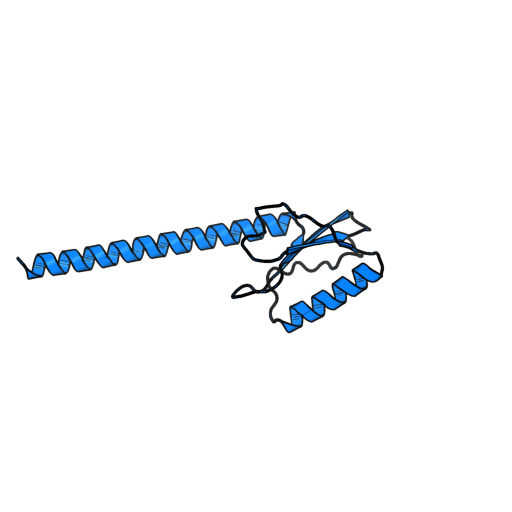.00 90.38 83 ALA A N 1
ATOM 669 C CA . ALA A 1 83 ? 4.410 -1.149 3.803 1.00 90.38 83 ALA A CA 1
ATOM 670 C C . ALA A 1 83 ? 5.736 -0.516 3.348 1.00 90.38 83 ALA A C 1
ATOM 672 O O . ALA A 1 83 ? 5.913 -0.235 2.161 1.00 90.38 83 ALA A O 1
ATOM 673 N N . GLU A 1 84 ? 6.695 -0.333 4.259 1.00 89.19 84 GLU A N 1
ATOM 674 C CA . GLU A 1 84 ? 8.036 0.163 3.930 1.00 89.19 84 GLU A CA 1
ATOM 675 C C . GLU A 1 84 ? 8.759 -0.785 2.957 1.00 89.19 84 GLU A C 1
ATOM 677 O O . GLU A 1 84 ? 9.249 -0.348 1.914 1.00 89.19 84 GLU A O 1
ATOM 682 N N . GLU A 1 85 ? 8.750 -2.093 3.215 1.00 91.19 85 GLU A N 1
ATOM 683 C CA . GLU A 1 85 ? 9.349 -3.086 2.312 1.00 91.19 85 GLU A CA 1
ATOM 684 C C . GLU A 1 85 ? 8.676 -3.106 0.934 1.00 91.19 85 GLU A C 1
ATOM 686 O O . GLU A 1 85 ? 9.346 -3.146 -0.106 1.00 91.19 85 GLU A O 1
ATOM 691 N N . TYR A 1 86 ? 7.343 -3.048 0.907 1.00 91.19 86 TYR A N 1
ATOM 692 C CA . TYR A 1 86 ? 6.569 -3.058 -0.328 1.00 91.19 86 TYR A CA 1
ATOM 693 C C . TYR A 1 86 ? 6.836 -1.811 -1.177 1.00 91.19 86 TYR A C 1
ATOM 695 O O . TYR A 1 86 ? 7.122 -1.925 -2.370 1.00 91.19 86 TYR A O 1
ATOM 703 N N . THR A 1 87 ? 6.830 -0.623 -0.568 1.00 87.94 87 THR A N 1
ATOM 704 C CA . THR A 1 87 ? 7.137 0.633 -1.271 1.00 87.94 87 THR A CA 1
ATOM 705 C C . THR A 1 87 ? 8.582 0.672 -1.776 1.00 87.94 87 THR A C 1
ATOM 707 O O . THR A 1 87 ? 8.827 1.073 -2.916 1.00 87.94 87 THR A O 1
ATOM 710 N N . GLN A 1 88 ? 9.553 0.174 -1.002 1.00 89.31 88 GLN A N 1
ATOM 711 C CA . GLN A 1 88 ? 10.937 0.030 -1.466 1.00 89.31 88 GLN A CA 1
ATOM 712 C C . GLN A 1 88 ? 11.066 -0.945 -2.642 1.00 89.31 88 GLN A C 1
ATOM 714 O O . GLN A 1 88 ? 11.854 -0.710 -3.563 1.00 89.31 88 GLN A O 1
ATOM 719 N N . ARG A 1 89 ? 10.310 -2.049 -2.635 1.00 90.56 89 ARG A N 1
ATOM 720 C CA . ARG A 1 89 ? 10.278 -3.001 -3.751 1.00 90.56 89 ARG A CA 1
ATOM 721 C C . ARG A 1 89 ? 9.720 -2.352 -5.017 1.00 90.56 89 ARG A C 1
ATOM 723 O O . ARG A 1 89 ? 10.332 -2.497 -6.072 1.00 90.56 89 ARG A O 1
ATOM 730 N N . LEU A 1 90 ? 8.617 -1.612 -4.914 1.00 88.50 90 LEU A N 1
ATOM 731 C CA . LEU A 1 90 ? 8.027 -0.890 -6.047 1.00 88.50 90 LEU A CA 1
ATOM 732 C C . LEU A 1 90 ? 9.018 0.112 -6.652 1.00 88.50 90 LEU A C 1
ATOM 734 O O . LEU A 1 90 ? 9.264 0.070 -7.856 1.00 88.50 90 LEU A O 1
ATOM 738 N N . ARG A 1 91 ? 9.696 0.906 -5.814 1.00 86.25 91 ARG A N 1
ATOM 739 C CA . ARG A 1 91 ? 10.743 1.846 -6.259 1.00 86.25 91 ARG A CA 1
ATOM 740 C C . ARG A 1 91 ? 11.884 1.160 -7.004 1.00 86.25 91 ARG A C 1
ATOM 742 O O . ARG A 1 91 ? 12.389 1.694 -7.988 1.00 86.25 91 ARG A O 1
ATOM 749 N N . ARG A 1 92 ? 12.325 -0.013 -6.538 1.00 88.69 92 ARG A N 1
ATOM 750 C CA . ARG A 1 92 ? 13.380 -0.785 -7.217 1.00 88.69 92 ARG A CA 1
ATOM 751 C C . ARG A 1 92 ? 12.933 -1.252 -8.601 1.00 88.69 92 ARG A C 1
ATOM 753 O O . ARG A 1 92 ? 13.710 -1.151 -9.545 1.00 88.69 92 ARG A O 1
ATOM 760 N N . ILE A 1 93 ? 11.688 -1.707 -8.729 1.00 88.00 93 ILE A N 1
ATOM 761 C CA . ILE A 1 93 ? 11.118 -2.136 -10.013 1.00 88.00 93 ILE A CA 1
ATOM 762 C C . ILE A 1 93 ? 11.013 -0.953 -10.983 1.00 88.00 93 ILE A C 1
ATOM 764 O O . ILE A 1 93 ? 11.385 -1.088 -12.146 1.00 88.00 93 ILE A O 1
ATOM 768 N N . GLU A 1 94 ? 10.551 0.207 -10.519 1.00 86.19 94 GLU A N 1
ATOM 769 C CA . GLU A 1 94 ? 10.469 1.418 -11.345 1.00 86.19 94 GLU A CA 1
ATOM 770 C C . GLU A 1 94 ? 11.847 1.881 -11.825 1.00 86.19 94 GLU A C 1
ATOM 772 O O . GLU A 1 94 ? 12.019 2.122 -13.018 1.00 86.19 94 GLU A O 1
ATOM 777 N N . LYS A 1 95 ? 12.850 1.911 -10.935 1.00 87.44 95 LYS A N 1
ATOM 778 C CA . LYS A 1 95 ? 14.239 2.234 -11.301 1.00 87.44 95 LYS A CA 1
ATOM 779 C C . LYS A 1 95 ? 14.826 1.256 -12.321 1.00 87.44 95 LYS A C 1
ATOM 781 O O . LYS A 1 95 ? 15.524 1.670 -13.238 1.00 87.44 95 LYS A O 1
ATOM 786 N N . ALA A 1 96 ? 14.550 -0.040 -12.177 1.00 89.38 96 ALA A N 1
ATOM 787 C CA . ALA A 1 96 ? 15.022 -1.041 -13.131 1.00 89.38 96 ALA A CA 1
ATOM 788 C C . ALA A 1 96 ? 14.360 -0.868 -14.509 1.00 89.38 96 ALA A C 1
ATOM 790 O O . ALA A 1 96 ? 15.031 -0.954 -15.535 1.00 89.38 96 ALA A O 1
ATOM 791 N N . ARG A 1 97 ? 13.053 -0.575 -14.543 1.00 88.25 97 ARG A N 1
ATOM 792 C CA . ARG A 1 97 ? 12.325 -0.314 -15.794 1.00 88.25 97 ARG A CA 1
ATOM 793 C C . ARG A 1 97 ? 12.817 0.945 -16.498 1.00 88.25 97 ARG A C 1
ATOM 795 O O . ARG A 1 97 ? 13.005 0.908 -17.711 1.00 88.25 97 ARG A O 1
ATOM 802 N N . SER A 1 98 ? 13.040 2.034 -15.762 1.00 88.75 98 SER A N 1
ATOM 803 C CA . SER A 1 98 ? 13.548 3.275 -16.354 1.00 88.75 98 SER A CA 1
ATOM 804 C C . SER A 1 98 ? 14.959 3.097 -16.914 1.00 88.75 98 SER A C 1
ATOM 806 O O . SER A 1 98 ? 15.222 3.542 -18.028 1.00 88.75 98 SER A O 1
ATOM 808 N N . ALA A 1 99 ? 15.832 2.373 -16.206 1.00 90.75 99 ALA A N 1
ATOM 809 C CA . ALA A 1 99 ? 17.158 2.021 -16.710 1.00 90.75 99 ALA A CA 1
ATOM 810 C C . ALA A 1 99 ? 17.080 1.176 -17.994 1.00 90.75 99 ALA A C 1
ATOM 812 O O . ALA A 1 99 ? 17.766 1.477 -18.968 1.00 90.75 99 ALA A O 1
ATOM 813 N N . GLY A 1 100 ? 16.201 0.168 -18.033 1.00 91.25 100 GLY A N 1
ATOM 814 C CA . GLY A 1 100 ? 15.997 -0.666 -19.221 1.00 91.25 100 GLY A CA 1
ATOM 815 C C . GLY A 1 100 ? 15.514 0.124 -20.443 1.00 91.25 100 GLY A C 1
ATOM 816 O O . GLY A 1 100 ? 16.024 -0.077 -21.544 1.00 91.25 100 GLY A O 1
ATOM 817 N N . TYR A 1 101 ? 14.584 1.065 -20.250 1.00 93.44 101 TYR 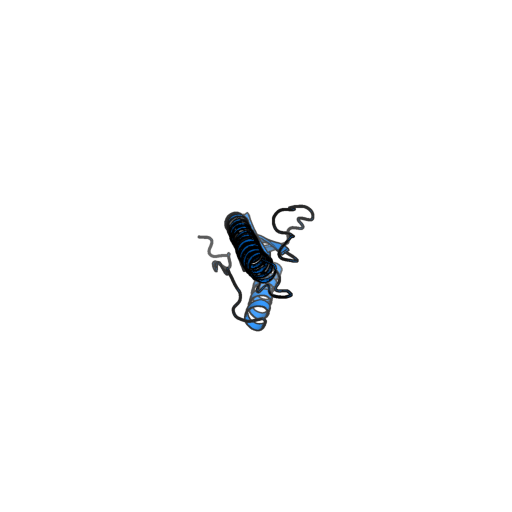A N 1
ATOM 818 C CA . TYR A 1 101 ? 14.125 1.957 -21.320 1.00 93.44 101 TYR A CA 1
ATOM 819 C C . TYR A 1 101 ? 15.266 2.821 -21.878 1.00 93.44 101 TYR A C 1
ATOM 821 O O . TYR A 1 101 ? 15.405 2.954 -23.091 1.00 93.44 101 TYR A O 1
ATOM 829 N N . LEU A 1 102 ? 16.120 3.352 -20.998 1.00 93.75 102 LEU A N 1
ATOM 830 C CA . LEU A 1 102 ? 17.277 4.165 -21.376 1.00 93.75 102 LEU A CA 1
ATOM 831 C C . LEU A 1 102 ? 18.280 3.372 -22.224 1.00 93.75 102 LEU A C 1
ATOM 833 O O . LEU A 1 102 ? 18.719 3.855 -23.264 1.00 93.75 102 LEU A O 1
ATOM 837 N N . VAL A 1 103 ? 18.591 2.136 -21.822 1.00 95.00 103 VAL A N 1
ATOM 838 C CA . VAL A 1 103 ? 19.494 1.248 -22.575 1.00 95.00 103 VAL A CA 1
ATOM 839 C C . VAL A 1 103 ? 18.928 0.925 -23.958 1.00 95.00 103 VAL A C 1
ATOM 841 O O . VAL A 1 103 ? 19.641 1.048 -24.951 1.00 95.00 103 VAL A O 1
ATOM 844 N N . MET A 1 104 ? 17.642 0.569 -24.049 1.00 95.00 104 MET A N 1
ATOM 845 C CA . MET A 1 104 ? 16.990 0.311 -25.339 1.00 95.00 104 MET A CA 1
ATOM 846 C C . MET A 1 104 ? 17.031 1.537 -26.256 1.00 95.00 104 MET A C 1
ATOM 848 O O . MET A 1 104 ? 17.321 1.400 -27.443 1.00 95.00 104 MET A O 1
ATOM 852 N N . LEU A 1 105 ? 16.795 2.733 -25.712 1.00 95.81 105 LEU A N 1
ATOM 853 C CA . LEU A 1 105 ? 16.842 3.980 -26.473 1.00 95.81 105 LEU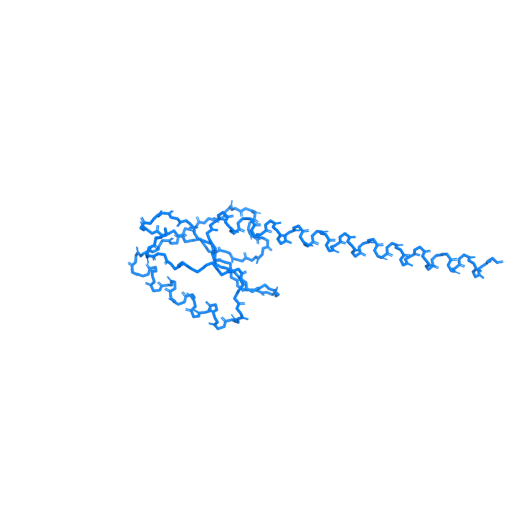 A CA 1
ATOM 854 C C . LEU A 1 105 ? 18.247 4.235 -27.035 1.00 95.81 105 LEU A C 1
ATOM 856 O O . LEU A 1 105 ? 18.373 4.547 -28.216 1.00 95.81 105 LEU A O 1
ATOM 860 N N . VAL A 1 106 ? 19.295 4.024 -26.232 1.00 96.81 106 VAL A N 1
ATOM 861 C CA . VAL A 1 106 ? 20.697 4.147 -26.673 1.00 96.81 106 VAL A CA 1
ATOM 862 C C . VAL A 1 106 ? 21.035 3.150 -27.785 1.00 96.81 106 VAL A C 1
ATOM 864 O O . VAL A 1 106 ? 21.707 3.503 -28.749 1.00 96.81 106 VAL A O 1
ATOM 867 N N . ILE A 1 107 ? 20.559 1.907 -27.697 1.00 96.94 107 ILE A N 1
ATOM 868 C CA . ILE A 1 107 ? 20.795 0.910 -28.752 1.00 96.94 107 ILE A CA 1
ATOM 869 C C . ILE A 1 107 ? 20.125 1.344 -30.060 1.00 96.94 107 ILE A C 1
ATOM 871 O O . ILE A 1 107 ? 20.752 1.306 -31.117 1.00 96.94 107 ILE A O 1
ATOM 875 N N . VAL A 1 108 ? 18.868 1.794 -29.998 1.00 97.19 108 VAL A N 1
ATOM 876 C CA . VAL A 1 108 ? 18.131 2.256 -31.183 1.00 97.19 108 VAL A CA 1
ATOM 877 C C . VAL A 1 108 ? 18.829 3.453 -31.829 1.00 97.19 108 VAL A C 1
ATOM 879 O O . VAL A 1 108 ? 19.001 3.465 -33.047 1.00 97.19 108 VAL A O 1
ATOM 882 N N . THR A 1 109 ? 19.284 4.433 -31.044 1.00 96.44 109 THR A N 1
ATOM 883 C CA . THR A 1 109 ? 19.996 5.594 -31.595 1.00 96.44 109 THR A CA 1
ATOM 884 C C . THR A 1 109 ? 21.322 5.200 -32.235 1.00 96.44 109 THR A C 1
ATOM 886 O O . THR A 1 109 ? 21.613 5.673 -33.330 1.00 96.44 109 THR A O 1
ATOM 889 N N . LEU A 1 110 ? 22.093 4.289 -31.632 1.00 97.25 110 LEU A N 1
ATOM 890 C CA . LEU A 1 110 ? 23.335 3.782 -32.226 1.00 97.25 110 LEU A CA 1
ATOM 891 C C . LEU A 1 110 ? 23.094 3.064 -33.561 1.00 97.25 110 LEU A C 1
ATOM 893 O O . LEU A 1 110 ? 23.830 3.296 -34.517 1.00 97.25 110 LEU A O 1
ATOM 897 N N . VAL A 1 111 ? 22.048 2.238 -33.660 1.00 97.06 111 VAL A N 1
ATOM 898 C CA . VAL A 1 111 ? 21.686 1.546 -34.911 1.00 97.06 111 VAL A CA 1
ATOM 899 C C . VAL A 1 111 ? 21.278 2.540 -36.000 1.00 97.06 111 VAL A C 1
ATOM 901 O O . VAL A 1 111 ? 21.686 2.394 -37.153 1.00 97.06 111 VAL A O 1
ATOM 904 N N . LEU A 1 112 ? 20.499 3.566 -35.647 1.00 96.81 112 LEU A N 1
ATOM 905 C CA . LEU A 1 112 ? 20.105 4.621 -36.584 1.00 96.81 112 LEU A CA 1
ATOM 906 C C . LEU A 1 112 ? 21.317 5.426 -37.066 1.00 96.81 112 LEU A C 1
ATOM 908 O O . LEU A 1 112 ? 21.457 5.652 -38.265 1.00 96.81 112 LEU A O 1
ATOM 912 N N . LEU A 1 113 ? 22.222 5.801 -36.157 1.00 96.56 113 LEU A N 1
ATOM 913 C CA . LEU A 1 113 ? 23.461 6.504 -36.500 1.00 96.56 113 LEU A CA 1
ATOM 914 C C . LEU A 1 113 ? 24.362 5.661 -37.406 1.00 96.56 113 LEU A C 1
ATOM 916 O O . LEU A 1 113 ? 24.892 6.181 -38.384 1.00 96.56 113 LEU A O 1
ATOM 920 N N . TRP A 1 114 ? 24.486 4.358 -37.135 1.00 97.19 114 TRP A N 1
ATOM 921 C CA . TRP A 1 114 ? 25.237 3.433 -37.986 1.00 97.19 114 TRP A CA 1
ATOM 922 C C . TRP A 1 114 ? 24.664 3.368 -39.403 1.00 97.19 114 TRP A C 1
ATOM 924 O O . TRP A 1 114 ? 25.401 3.441 -40.384 1.00 97.19 114 TRP A O 1
ATOM 934 N N . LYS A 1 115 ? 23.335 3.249 -39.522 1.00 95.31 115 LYS A N 1
ATOM 935 C CA . LYS A 1 115 ? 22.644 3.231 -40.818 1.00 95.31 115 LYS A CA 1
ATOM 936 C C . LYS A 1 115 ? 22.833 4.535 -41.589 1.00 95.31 115 LYS A C 1
ATOM 938 O O . LYS A 1 115 ? 23.027 4.474 -42.796 1.00 95.31 115 LYS A O 1
ATOM 943 N N . LEU A 1 116 ? 22.798 5.680 -40.909 1.00 94.94 116 LEU A N 1
ATOM 944 C CA . LEU A 1 116 ? 23.052 6.980 -41.529 1.00 94.94 116 LEU A CA 1
ATOM 945 C C . LEU A 1 116 ? 24.499 7.097 -42.016 1.00 94.94 116 LEU A C 1
ATOM 947 O O . LEU A 1 116 ? 24.714 7.481 -43.159 1.00 94.94 116 LEU A O 1
ATOM 951 N N . LEU A 1 117 ? 25.480 6.707 -41.198 1.00 94.56 117 LEU A N 1
ATOM 952 C CA . LEU A 1 117 ? 26.891 6.688 -41.597 1.00 94.56 117 LEU A CA 1
ATOM 953 C C . LEU A 1 117 ? 27.116 5.839 -42.849 1.00 94.56 117 LEU A C 1
ATOM 955 O O . LEU A 1 117 ? 27.768 6.296 -43.776 1.00 94.56 117 LEU A O 1
ATOM 959 N N . LEU A 1 118 ? 26.530 4.642 -42.895 1.00 91.12 118 LEU A N 1
ATOM 960 C CA . LEU A 1 118 ? 26.650 3.728 -44.033 1.00 91.12 118 LEU A CA 1
ATOM 961 C C . LEU A 1 118 ? 25.874 4.188 -45.278 1.00 91.12 118 LEU A C 1
ATOM 963 O O . LEU A 1 118 ? 26.119 3.680 -46.359 1.00 91.12 118 LEU A O 1
ATOM 967 N N . TYR A 1 119 ? 24.915 5.102 -45.131 1.00 90.94 119 TYR A N 1
ATOM 968 C CA . TYR A 1 119 ? 24.200 5.704 -46.259 1.00 90.94 119 TYR A CA 1
ATOM 969 C C . TYR A 1 119 ? 24.983 6.864 -46.890 1.00 90.94 119 TYR A C 1
ATOM 971 O O . TYR A 1 119 ? 24.854 7.121 -48.082 1.00 90.94 119 TYR A O 1
ATOM 979 N N . PHE A 1 120 ? 25.758 7.592 -46.082 1.00 82.75 120 PHE A N 1
ATOM 980 C CA . PHE A 1 120 ? 26.589 8.707 -46.541 1.00 82.75 120 PHE A CA 1
ATOM 981 C C . PHE A 1 120 ? 27.968 8.278 -47.064 1.00 82.75 120 PHE A C 1
ATOM 983 O O . PHE A 1 120 ? 28.638 9.097 -47.694 1.00 82.75 120 PHE A O 1
ATOM 990 N N . LEU A 1 121 ? 28.388 7.043 -46.779 1.00 76.44 121 LEU A N 1
ATOM 991 C CA . LEU A 1 121 ? 29.644 6.441 -47.233 1.00 76.44 121 LEU A CA 1
ATOM 992 C C . LEU A 1 121 ? 29.423 5.613 -48.503 1.00 76.44 121 LEU A C 1
ATOM 994 O O . LEU A 1 121 ? 30.280 5.706 -49.407 1.00 76.44 121 LEU A O 1
#

Sequence (121 aa):
MCQHCIQKHIYKFKSHQDFESFGNALQEKCISNQYTIIDRQNKGSISLLGSCLFYKCNACKEQWVLSVPGKGWRGFYLPEKAAEEYTQRLRRIEKARSAGYLVMLVIVTLVLLWKLLLYFL

pLDDT: mean 86.14, std 11.46, range [48.41, 97.25]

Secondary structure (DSSP, 8-state):
--TTS----BSS-SSHHHHHHHHHHHHHHHHTTSEEEEP-TT-TTTGGGS-EEEEEETTT--EEEEEPPBTTB--EEEEHHHHHHHHHHHHHHHHHHHHHHHHHHHHHHHHHHHHHHHHH-

Radius of gyration: 21.67 Å; chains: 1; bounding box: 46×27×69 Å